Protein AF-A0A7V6IT46-F1 (afdb_monomer_lite)

Foldseek 3Di:
DDPPPPPPDDLVNVLVLCVVQDDFQDWWWKWAPDPDGPPIFIWTWHDGDDFWTWIWGDPDPVDIDIDIGGSVCCVVVSMDTPSCPVVVVVVVVDD

Structure (mmCIF, N/CA/C/O backbone):
data_AF-A0A7V6IT46-F1
#
_entry.id   AF-A0A7V6IT46-F1
#
loop_
_atom_site.group_PDB
_atom_site.id
_atom_site.type_symbol
_atom_site.label_atom_id
_atom_site.label_alt_id
_atom_site.label_comp_id
_atom_site.label_asym_id
_atom_site.label_entity_id
_atom_site.label_seq_id
_atom_site.pdbx_PDB_ins_code
_atom_site.Cartn_x
_atom_site.Cartn_y
_atom_site.Cartn_z
_atom_site.occupancy
_atom_site.B_iso_or_equiv
_atom_site.auth_seq_id
_atom_site.auth_comp_id
_atom_site.auth_asym_id
_atom_site.auth_atom_id
_atom_site.pdbx_PDB_model_num
ATOM 1 N N . MET A 1 1 ? 12.104 18.276 25.159 1.00 41.47 1 MET A N 1
ATOM 2 C CA . MET A 1 1 ? 11.232 18.054 23.985 1.00 41.47 1 MET A CA 1
ATOM 3 C C . MET A 1 1 ? 10.473 16.760 24.223 1.00 41.47 1 MET A C 1
ATOM 5 O O . MET A 1 1 ? 11.105 15.716 24.293 1.00 41.47 1 MET A O 1
ATOM 9 N N . LYS A 1 2 ? 9.166 16.830 24.503 1.00 38.59 2 LYS A N 1
ATOM 10 C CA . LYS A 1 2 ? 8.353 15.631 24.751 1.00 38.59 2 LYS A CA 1
ATOM 11 C C . LYS A 1 2 ? 8.088 14.958 23.405 1.00 38.59 2 LYS A C 1
ATOM 13 O O . LYS A 1 2 ? 7.582 15.616 22.502 1.00 38.59 2 LYS A O 1
ATOM 18 N N . GLN A 1 3 ? 8.461 13.686 23.271 1.00 45.47 3 GLN A N 1
ATOM 19 C CA . GLN A 1 3 ? 7.945 12.837 22.201 1.00 45.47 3 GLN A CA 1
ATOM 20 C C . GLN A 1 3 ? 6.423 12.825 22.338 1.00 45.47 3 GLN A C 1
ATOM 22 O O . GLN A 1 3 ? 5.895 12.310 23.322 1.00 45.47 3 GLN A O 1
ATOM 27 N N . VAL A 1 4 ? 5.728 13.447 21.390 1.00 42.44 4 VAL A N 1
ATOM 28 C CA . VAL A 1 4 ? 4.292 13.249 21.221 1.00 42.44 4 VAL A CA 1
ATOM 29 C C . VAL A 1 4 ? 4.169 11.926 20.478 1.00 42.44 4 VAL A C 1
ATOM 31 O O . VAL A 1 4 ? 4.254 11.874 19.255 1.00 42.44 4 VAL A O 1
ATOM 34 N N . SER A 1 5 ? 4.100 10.824 21.219 1.00 48.66 5 SER A N 1
ATOM 35 C CA . SER A 1 5 ? 3.635 9.560 20.664 1.00 48.66 5 SER A CA 1
ATOM 36 C C . SER A 1 5 ? 2.155 9.742 20.319 1.00 48.66 5 SER A C 1
ATOM 38 O O . SER A 1 5 ? 1.304 9.652 21.198 1.00 48.66 5 SER A O 1
ATOM 40 N N . ASN A 1 6 ? 1.856 10.079 19.059 1.00 48.78 6 ASN A N 1
ATOM 41 C CA . ASN A 1 6 ? 0.485 10.221 18.558 1.00 48.78 6 ASN A CA 1
ATOM 42 C C . ASN A 1 6 ? -0.250 8.869 18.694 1.00 48.78 6 ASN A C 1
ATOM 44 O O . ASN A 1 6 ? 0.120 7.923 17.997 1.00 48.78 6 ASN A O 1
ATOM 48 N N . PRO A 1 7 ? -1.279 8.730 19.556 1.00 50.84 7 PRO A N 1
ATOM 49 C CA . PRO A 1 7 ? -1.881 7.426 19.854 1.00 50.84 7 PRO A CA 1
ATOM 50 C C . PRO A 1 7 ? -2.922 6.921 18.836 1.00 50.84 7 PRO A C 1
ATOM 52 O O . PRO A 1 7 ? -3.548 5.900 19.097 1.00 50.84 7 PRO A O 1
ATOM 55 N N . MET A 1 8 ? -3.181 7.612 17.717 1.00 51.59 8 MET A N 1
ATOM 56 C CA . MET A 1 8 ? -4.435 7.413 16.958 1.00 51.59 8 MET A CA 1
ATOM 57 C C . MET A 1 8 ? -4.333 6.707 15.599 1.00 51.59 8 MET A C 1
ATOM 59 O O . MET A 1 8 ? -5.363 6.458 14.974 1.00 51.59 8 MET A O 1
ATOM 63 N N . MET A 1 9 ? -3.146 6.307 15.143 1.00 62.03 9 MET A N 1
ATOM 64 C CA . MET A 1 9 ? -2.997 5.607 13.861 1.00 62.03 9 MET A CA 1
ATOM 65 C C . MET A 1 9 ? -2.507 4.179 14.093 1.00 62.03 9 MET A C 1
ATOM 67 O O . MET A 1 9 ? -1.332 3.902 13.939 1.00 62.03 9 MET A O 1
ATOM 71 N N . THR A 1 10 ? -3.376 3.252 14.497 1.00 79.00 10 THR A N 1
ATOM 72 C CA . THR A 1 10 ? -2.969 1.839 14.608 1.00 79.00 10 THR A CA 1
ATOM 73 C C . THR A 1 10 ? -2.896 1.182 13.219 1.00 79.00 10 THR A C 1
ATOM 75 O O . THR A 1 10 ? -3.552 1.653 12.279 1.00 79.00 10 THR A O 1
ATOM 78 N N . PRO A 1 11 ? -2.149 0.074 13.041 1.00 81.44 11 PRO A N 1
ATOM 79 C CA . PRO A 1 11 ? -2.163 -0.695 11.792 1.00 81.44 11 PRO A CA 1
ATOM 80 C C . PRO A 1 11 ? -3.577 -1.091 11.329 1.00 81.44 11 PRO A C 1
ATOM 82 O O . PRO A 1 11 ? -3.853 -1.143 10.129 1.00 81.44 11 PRO A O 1
ATOM 85 N N . GLU A 1 12 ? -4.501 -1.316 12.265 1.00 83.81 12 GLU A N 1
ATOM 86 C CA . GLU A 1 12 ? -5.911 -1.604 11.987 1.00 83.81 12 GLU A CA 1
ATOM 87 C C . GLU A 1 12 ? -6.613 -0.411 11.336 1.00 83.81 12 GLU A C 1
ATOM 89 O O . GLU A 1 12 ? -7.355 -0.592 10.369 1.00 83.81 12 GLU A O 1
ATOM 94 N N . LYS A 1 13 ? -6.342 0.817 11.795 1.00 84.25 13 LYS A N 1
ATOM 95 C CA . LYS A 1 13 ? -6.925 2.015 11.184 1.00 84.25 13 LYS A CA 1
ATOM 96 C C . LYS A 1 13 ? -6.411 2.232 9.765 1.00 84.25 13 LYS A C 1
ATOM 98 O O . LYS A 1 13 ? -7.191 2.539 8.865 1.00 84.25 13 LYS A O 1
ATOM 103 N N . ILE A 1 14 ? -5.121 1.991 9.538 1.00 86.44 14 ILE A N 1
ATOM 104 C CA . ILE A 1 14 ? -4.511 2.039 8.199 1.00 86.44 14 ILE A CA 1
ATOM 105 C C . ILE A 1 14 ? -5.197 1.037 7.267 1.00 86.44 14 ILE A C 1
ATOM 107 O O . ILE A 1 14 ? -5.558 1.372 6.137 1.00 86.44 14 ILE A O 1
ATOM 111 N N . LYS A 1 15 ? -5.441 -0.184 7.755 1.00 89.62 15 LYS A N 1
ATOM 112 C CA . LYS A 1 15 ? -6.183 -1.214 7.023 1.00 89.62 15 LYS A CA 1
ATOM 113 C C . LYS A 1 15 ? -7.595 -0.754 6.655 1.00 89.62 15 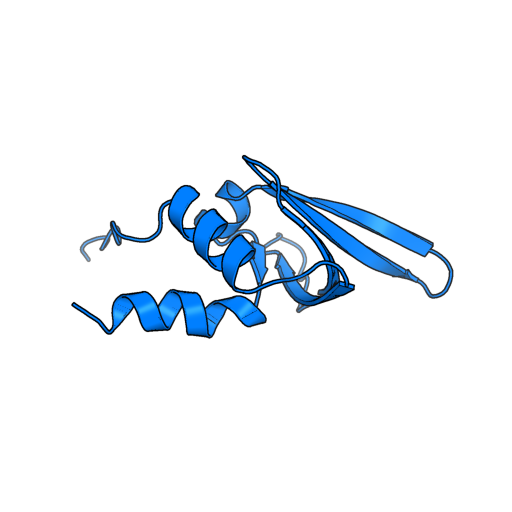LYS A C 1
ATOM 115 O O . LYS A 1 15 ? -8.000 -0.946 5.508 1.00 89.62 15 LYS A O 1
ATOM 120 N N . GLU A 1 16 ? -8.346 -0.167 7.586 1.00 89.19 16 GLU A N 1
ATOM 121 C CA . GLU A 1 16 ? -9.695 0.358 7.318 1.00 89.19 16 GLU A CA 1
ATOM 122 C C . GLU A 1 16 ? -9.688 1.459 6.254 1.00 89.19 16 GLU A C 1
ATOM 124 O O . GLU A 1 16 ? -10.489 1.425 5.313 1.00 89.19 16 GLU A O 1
ATOM 129 N N . VAL A 1 17 ? -8.761 2.413 6.364 1.00 89.75 17 VAL A N 1
ATOM 130 C CA . VAL A 1 17 ? -8.624 3.514 5.403 1.00 89.75 17 VAL A CA 1
ATOM 131 C C . VAL A 1 17 ? -8.290 2.973 4.018 1.00 89.75 17 VAL A C 1
ATOM 133 O O . VAL A 1 17 ? -8.940 3.350 3.048 1.00 89.75 17 VAL A O 1
ATOM 136 N N . ILE A 1 18 ? -7.355 2.026 3.911 1.00 91.94 18 ILE A N 1
ATOM 137 C CA . ILE A 1 18 ? -7.007 1.387 2.635 1.00 91.94 18 ILE A CA 1
ATOM 138 C C . ILE A 1 18 ? -8.215 0.682 2.024 1.00 91.94 18 ILE A C 1
ATOM 140 O O . ILE A 1 18 ? -8.525 0.909 0.858 1.00 91.94 18 ILE A O 1
ATOM 144 N N . LYS A 1 19 ? -8.915 -0.151 2.803 1.00 90.69 19 LYS A N 1
ATOM 145 C CA . LYS A 1 19 ? -10.062 -0.926 2.305 1.00 90.69 19 LYS A CA 1
ATOM 146 C C . LYS A 1 19 ? -11.234 -0.050 1.867 1.00 90.69 19 LYS A C 1
ATOM 148 O O . LYS A 1 19 ? -11.966 -0.437 0.963 1.00 90.69 19 LYS A O 1
ATOM 153 N N . SER A 1 20 ? -11.425 1.100 2.509 1.00 90.88 20 SER A N 1
ATOM 154 C CA . SER A 1 20 ? -12.478 2.056 2.146 1.00 90.88 20 SER A CA 1
ATOM 155 C C . SER A 1 20 ? -12.075 2.992 1.004 1.00 90.88 20 SER A C 1
ATOM 157 O O . SER A 1 20 ? -12.946 3.516 0.314 1.00 90.88 20 SER A O 1
ATOM 159 N N . SER A 1 21 ? -10.772 3.202 0.791 1.00 91.12 21 SER A N 1
ATOM 160 C CA . SER A 1 21 ? -10.263 4.233 -0.120 1.00 91.12 21 SER A CA 1
ATOM 161 C C . SER A 1 21 ? -9.712 3.724 -1.437 1.00 91.12 21 SER A C 1
ATOM 163 O O . SER A 1 21 ? -9.702 4.508 -2.382 1.00 91.12 21 SER A O 1
ATOM 165 N N . LEU A 1 22 ? -9.232 2.481 -1.489 1.00 93.88 22 LEU A N 1
ATOM 166 C CA . LEU A 1 22 ? -8.559 1.916 -2.655 1.00 93.88 22 LEU A CA 1
ATOM 167 C C . LEU A 1 22 ? -9.302 0.688 -3.176 1.00 93.88 22 LEU A C 1
ATOM 169 O O . LEU A 1 22 ? -9.781 -0.157 -2.415 1.00 93.88 22 LEU A O 1
ATOM 173 N N . LYS A 1 23 ? -9.346 0.568 -4.498 1.00 95.25 23 LYS A N 1
ATOM 174 C CA . LYS A 1 23 ? -9.892 -0.564 -5.243 1.00 95.25 23 LYS A CA 1
ATOM 175 C C . LYS A 1 23 ? -8.813 -1.177 -6.122 1.00 95.25 23 LYS A C 1
ATOM 177 O O . LYS A 1 23 ? -7.881 -0.511 -6.567 1.00 95.25 23 LYS A O 1
ATOM 182 N N . ALA A 1 24 ? -8.933 -2.479 -6.368 1.00 95.06 24 ALA A N 1
ATOM 183 C CA . ALA A 1 24 ? -8.013 -3.194 -7.244 1.00 95.06 24 ALA A CA 1
ATOM 184 C C . ALA A 1 24 ? -7.943 -2.516 -8.625 1.00 95.06 24 ALA A C 1
ATOM 186 O O . ALA A 1 24 ? -8.972 -2.308 -9.265 1.00 95.06 24 ALA A O 1
ATOM 187 N N . GLY A 1 25 ? -6.731 -2.194 -9.077 1.00 94.62 25 GLY A N 1
ATOM 188 C CA . GLY A 1 25 ? -6.477 -1.453 -10.314 1.00 94.62 25 GLY A CA 1
ATOM 189 C C . GLY A 1 25 ? -6.161 0.031 -10.114 1.00 94.62 25 GLY A C 1
ATOM 190 O O . GLY A 1 25 ? -5.658 0.652 -11.053 1.00 94.62 25 GLY A O 1
ATOM 191 N N . ASP A 1 26 ? -6.381 0.581 -8.917 1.00 95.25 26 ASP A N 1
ATOM 192 C CA . ASP A 1 26 ? -6.057 1.976 -8.620 1.00 95.25 26 ASP A CA 1
ATOM 193 C C . ASP A 1 26 ? -4.556 2.235 -8.761 1.00 95.25 26 ASP A C 1
ATOM 195 O O . ASP A 1 26 ? -3.711 1.441 -8.332 1.00 95.25 26 ASP A O 1
ATOM 199 N N . ARG A 1 27 ? -4.227 3.375 -9.371 1.00 94.12 27 ARG A N 1
ATOM 200 C CA . ARG A 1 27 ? -2.856 3.880 -9.456 1.00 94.12 27 ARG A CA 1
ATOM 201 C C . ARG A 1 27 ? -2.536 4.615 -8.167 1.00 94.12 27 ARG A C 1
ATOM 203 O O . ARG A 1 27 ? -3.273 5.521 -7.792 1.00 94.12 27 ARG A O 1
ATOM 210 N N . ILE A 1 28 ? -1.442 4.225 -7.530 1.00 93.62 28 ILE A N 1
ATOM 211 C CA . ILE A 1 28 ? -0.957 4.827 -6.294 1.00 93.62 28 ILE A CA 1
ATOM 212 C C . ILE A 1 28 ? 0.520 5.189 -6.411 1.00 93.62 28 ILE A C 1
ATOM 214 O O . ILE A 1 28 ? 1.265 4.611 -7.207 1.00 93.62 28 ILE A O 1
ATOM 218 N N . HIS A 1 29 ? 0.946 6.120 -5.577 1.00 91.81 29 HIS A N 1
ATOM 219 C CA . HIS A 1 29 ? 2.306 6.612 -5.482 1.00 91.81 29 HIS A CA 1
ATOM 220 C C . HIS A 1 29 ? 2.893 6.185 -4.144 1.00 91.81 29 HIS A C 1
ATOM 222 O O . HIS A 1 29 ? 2.362 6.532 -3.085 1.00 91.81 29 HIS A O 1
ATOM 228 N N . ILE A 1 30 ? 3.989 5.421 -4.188 1.00 89.50 30 ILE A N 1
ATOM 229 C CA . ILE A 1 30 ? 4.656 4.922 -2.984 1.00 89.50 30 ILE A CA 1
ATOM 230 C C . ILE A 1 30 ? 6.044 5.535 -2.821 1.00 89.50 30 ILE A C 1
ATOM 232 O O . ILE A 1 30 ? 6.854 5.564 -3.747 1.00 89.50 30 ILE A O 1
ATOM 236 N N . THR A 1 31 ? 6.370 5.958 -1.607 1.00 88.62 31 THR A N 1
ATOM 237 C CA . THR A 1 31 ? 7.729 6.356 -1.228 1.00 88.62 31 THR A CA 1
ATOM 238 C C . THR A 1 31 ? 8.231 5.412 -0.154 1.00 88.62 31 THR A C 1
ATOM 240 O O . THR A 1 31 ? 7.578 5.257 0.872 1.00 88.62 31 THR A O 1
ATOM 243 N N . LYS A 1 32 ? 9.404 4.805 -0.369 1.00 85.50 32 LYS A N 1
ATOM 244 C CA . LYS A 1 32 ? 10.079 3.980 0.638 1.00 85.50 32 LYS A CA 1
ATOM 245 C C . LYS A 1 32 ? 11.265 4.747 1.217 1.00 85.50 32 LYS A C 1
ATOM 247 O O . LYS A 1 32 ? 12.191 5.104 0.485 1.00 85.50 32 LYS A O 1
ATOM 252 N N . LYS A 1 33 ? 11.265 4.967 2.532 1.00 75.88 33 LYS A N 1
ATOM 253 C CA . LYS A 1 33 ? 12.387 5.526 3.297 1.00 75.88 33 LYS A CA 1
ATOM 254 C C . LYS A 1 33 ? 13.486 4.472 3.436 1.00 75.88 33 LYS A C 1
ATOM 256 O O . LYS A 1 33 ? 13.675 3.876 4.487 1.00 75.88 33 LYS A O 1
ATOM 261 N N . SER A 1 34 ? 14.210 4.212 2.353 1.00 67.81 34 SER A N 1
ATOM 262 C CA . SER A 1 34 ? 15.424 3.393 2.386 1.00 67.81 34 SER A CA 1
ATOM 263 C C . SER A 1 34 ? 16.670 4.286 2.411 1.00 67.81 34 SER A C 1
ATOM 265 O O . SER A 1 34 ? 16.612 5.460 2.048 1.00 67.81 34 SER A O 1
ATOM 267 N N . ARG A 1 35 ? 17.830 3.726 2.787 1.00 58.38 35 ARG A N 1
ATOM 268 C CA . ARG A 1 35 ? 19.133 4.421 2.698 1.00 58.38 35 ARG A CA 1
ATOM 269 C C . ARG A 1 35 ? 19.482 4.874 1.270 1.00 58.38 35 ARG A C 1
ATOM 271 O O . ARG A 1 35 ? 20.341 5.731 1.102 1.00 58.38 35 ARG A O 1
ATOM 278 N N . LYS A 1 36 ? 18.836 4.295 0.250 1.00 54.62 36 LYS A N 1
ATOM 279 C CA . LYS A 1 36 ? 18.856 4.766 -1.139 1.00 54.62 36 LYS A CA 1
ATOM 280 C C . LYS A 1 36 ? 17.535 5.487 -1.454 1.00 54.62 36 LYS A C 1
ATOM 282 O O . LYS A 1 36 ? 16.477 4.974 -1.080 1.00 54.62 36 LYS A O 1
ATOM 287 N N . PRO A 1 37 ? 17.562 6.638 -2.141 1.00 52.03 37 PRO A N 1
ATOM 288 C CA . PRO A 1 37 ? 16.356 7.418 -2.390 1.00 52.03 37 PRO A CA 1
ATOM 289 C C . PRO A 1 37 ? 15.420 6.668 -3.349 1.00 52.03 37 PRO A C 1
ATOM 291 O O . PRO A 1 37 ? 15.753 6.478 -4.515 1.00 52.03 37 PRO A O 1
ATOM 294 N N . ILE A 1 38 ? 14.243 6.252 -2.873 1.00 56.88 38 ILE A N 1
ATOM 295 C CA . ILE A 1 38 ? 13.122 5.877 -3.748 1.00 56.88 38 ILE A CA 1
ATOM 296 C C . ILE A 1 38 ? 12.141 7.045 -3.719 1.00 56.88 38 ILE A C 1
ATOM 298 O O . ILE A 1 38 ? 11.286 7.156 -2.842 1.00 56.88 38 ILE A O 1
ATOM 302 N N . ASN A 1 39 ? 12.323 7.947 -4.678 1.00 60.47 39 ASN A N 1
ATOM 303 C CA . ASN A 1 39 ? 11.756 9.295 -4.698 1.00 60.47 39 ASN A CA 1
ATOM 304 C C . ASN A 1 39 ? 10.329 9.380 -5.262 1.00 60.47 39 ASN A C 1
ATOM 306 O O . ASN A 1 39 ? 10.001 10.380 -5.884 1.00 60.47 39 ASN A O 1
ATOM 310 N N . ASN A 1 40 ? 9.482 8.383 -4.969 1.00 72.75 40 ASN A N 1
ATOM 311 C CA . ASN A 1 40 ? 8.118 8.179 -5.490 1.00 72.75 40 ASN A CA 1
ATOM 312 C C . ASN A 1 40 ? 8.071 7.195 -6.675 1.00 72.75 40 ASN A C 1
ATOM 314 O O . ASN A 1 40 ? 8.488 7.502 -7.790 1.00 72.75 40 ASN A O 1
ATOM 318 N N . CYS A 1 41 ? 7.586 5.983 -6.410 1.00 85.00 41 CYS A N 1
ATOM 319 C CA . CYS A 1 41 ? 7.423 4.913 -7.383 1.00 85.00 41 CYS A CA 1
ATOM 320 C C . CYS A 1 41 ? 5.928 4.745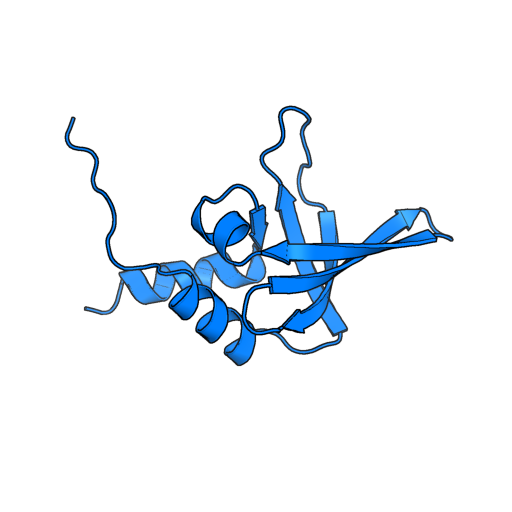 -7.704 1.00 85.00 41 CYS A C 1
ATOM 322 O O . CYS A 1 41 ? 5.133 4.542 -6.782 1.00 85.00 41 CYS A O 1
ATOM 324 N N . PRO A 1 42 ? 5.521 4.811 -8.984 1.00 90.44 42 PRO A N 1
ATOM 325 C CA . PRO A 1 42 ? 4.154 4.500 -9.364 1.00 90.44 42 PRO A CA 1
ATOM 326 C C . PRO A 1 42 ? 3.898 2.998 -9.202 1.00 90.44 42 PRO A C 1
ATOM 328 O O . PRO A 1 42 ? 4.660 2.158 -9.689 1.00 90.44 42 PRO A O 1
ATOM 331 N N . ALA A 1 43 ? 2.790 2.662 -8.555 1.00 92.88 43 ALA A N 1
ATOM 332 C CA . ALA A 1 43 ? 2.346 1.296 -8.339 1.00 92.88 43 ALA A CA 1
ATOM 333 C C . ALA A 1 43 ? 0.850 1.148 -8.642 1.00 92.88 43 ALA A C 1
ATOM 335 O O . ALA A 1 43 ? 0.092 2.116 -8.669 1.00 92.88 43 ALA A O 1
ATOM 336 N N . ILE A 1 44 ? 0.419 -0.087 -8.875 1.00 95.06 44 ILE A N 1
ATOM 337 C CA . ILE A 1 44 ? -0.989 -0.456 -8.999 1.00 95.06 44 ILE A CA 1
ATOM 338 C C . ILE A 1 44 ? -1.392 -1.218 -7.747 1.00 95.06 44 ILE A C 1
ATOM 340 O O . ILE A 1 44 ? -0.810 -2.262 -7.452 1.00 95.06 44 ILE A O 1
ATOM 344 N N . PHE A 1 45 ? -2.405 -0.738 -7.034 1.00 96.50 45 PHE A N 1
ATOM 345 C CA . PHE A 1 45 ? -2.988 -1.480 -5.925 1.00 96.50 45 PHE A CA 1
ATOM 346 C C . PHE A 1 45 ? -3.710 -2.723 -6.454 1.00 96.50 45 PHE A C 1
ATOM 348 O O . PHE A 1 45 ? -4.545 -2.637 -7.356 1.00 96.50 45 PHE A O 1
ATOM 355 N N . LYS A 1 46 ? -3.393 -3.898 -5.907 1.00 96.81 46 LYS A N 1
ATOM 356 C CA . LYS A 1 46 ? -4.013 -5.164 -6.324 1.00 96.81 46 LYS A CA 1
ATOM 357 C C . LYS A 1 46 ? -5.042 -5.647 -5.320 1.00 96.81 46 LYS A C 1
ATOM 359 O O . LYS A 1 46 ? -6.156 -5.981 -5.706 1.00 96.81 46 LYS A O 1
ATOM 364 N N . SER A 1 47 ? -4.678 -5.698 -4.044 1.00 96.31 47 SER A N 1
ATOM 365 C CA . SER A 1 47 ? -5.544 -6.265 -3.007 1.00 96.31 47 SER A CA 1
ATOM 366 C C . SER A 1 47 ? -5.047 -5.931 -1.604 1.00 96.31 47 SER A C 1
ATOM 368 O O . SER A 1 47 ? -3.844 -5.786 -1.389 1.00 96.31 47 SER A O 1
ATOM 370 N N . ALA A 1 48 ? -5.966 -5.905 -0.639 1.00 95.25 48 ALA A N 1
ATOM 371 C CA . ALA A 1 48 ? -5.672 -5.765 0.785 1.00 95.25 48 ALA A CA 1
ATOM 372 C C . ALA A 1 48 ? -6.041 -7.042 1.553 1.00 95.25 48 ALA A C 1
ATOM 374 O O . ALA A 1 48 ? -7.166 -7.532 1.451 1.00 95.25 48 ALA A O 1
ATOM 375 N N . TYR A 1 49 ? -5.110 -7.532 2.367 1.00 93.88 49 TYR A N 1
ATOM 376 C CA . TYR A 1 49 ? -5.277 -8.693 3.237 1.00 93.88 49 TYR A CA 1
ATOM 377 C C . TYR A 1 49 ? -5.352 -8.265 4.705 1.00 93.88 49 TYR A C 1
ATOM 379 O O . TYR A 1 49 ? -5.580 -7.101 5.031 1.00 93.88 49 TYR A O 1
ATOM 387 N N . ASN A 1 50 ? -5.238 -9.217 5.632 1.00 90.31 50 ASN A N 1
ATOM 388 C CA . ASN A 1 50 ? -5.351 -8.903 7.052 1.00 90.31 50 ASN A CA 1
ATOM 389 C C . ASN A 1 50 ? -4.157 -8.133 7.616 1.00 90.31 50 ASN A C 1
ATOM 391 O O . ASN A 1 50 ? -4.383 -7.312 8.500 1.00 90.31 50 ASN A O 1
ATOM 395 N N . HIS A 1 51 ? -2.950 -8.358 7.089 1.00 90.62 51 HIS A N 1
ATOM 396 C CA . HIS A 1 51 ? -1.703 -7.802 7.634 1.00 90.62 51 HIS A CA 1
ATOM 397 C C . HIS A 1 51 ? -0.873 -7.006 6.618 1.00 90.62 51 HIS A C 1
ATOM 399 O O . HIS A 1 51 ? 0.110 -6.365 6.989 1.00 90.62 51 HIS A O 1
ATOM 405 N N . PHE A 1 52 ? -1.247 -7.051 5.341 1.00 94.62 52 PHE A N 1
ATOM 406 C CA . PHE A 1 52 ? -0.483 -6.452 4.257 1.00 94.62 52 PHE A CA 1
ATOM 407 C C . PHE A 1 52 ? -1.373 -6.116 3.063 1.00 94.62 52 PHE A C 1
ATOM 409 O O . PHE A 1 52 ? -2.503 -6.598 2.943 1.00 94.62 52 PHE A O 1
ATOM 416 N N . ILE A 1 53 ? -0.827 -5.324 2.151 1.00 96.00 53 ILE A N 1
ATOM 417 C CA . ILE A 1 53 ? -1.364 -5.087 0.816 1.00 96.00 53 ILE A CA 1
ATOM 418 C C . ILE A 1 53 ? -0.428 -5.663 -0.237 1.00 96.00 53 ILE A C 1
ATOM 420 O O . ILE A 1 53 ? 0.774 -5.806 -0.011 1.00 96.00 53 ILE A O 1
ATOM 424 N N . ILE A 1 54 ? -0.997 -5.955 -1.399 1.00 96.44 54 ILE A N 1
ATOM 425 C CA . ILE A 1 54 ? -0.254 -6.309 -2.600 1.00 96.44 54 ILE A CA 1
ATOM 426 C C . ILE A 1 54 ? -0.353 -5.159 -3.588 1.00 96.44 54 ILE A C 1
ATOM 428 O O . ILE A 1 54 ? -1.442 -4.638 -3.858 1.00 96.44 54 ILE A O 1
ATOM 432 N N . ILE A 1 55 ? 0.794 -4.808 -4.148 1.00 94.94 55 ILE A N 1
ATOM 433 C CA . ILE A 1 55 ? 0.935 -3.793 -5.180 1.00 94.94 55 ILE A CA 1
ATOM 434 C C . ILE A 1 55 ? 1.761 -4.346 -6.343 1.00 94.94 55 ILE A C 1
ATOM 436 O O . ILE A 1 55 ? 2.534 -5.287 -6.184 1.00 94.94 55 ILE A O 1
ATOM 440 N N . GLU A 1 56 ? 1.612 -3.753 -7.518 1.00 94.44 56 GLU A N 1
ATOM 441 C CA . GLU A 1 56 ? 2.423 -4.054 -8.699 1.00 94.44 56 GLU A CA 1
ATOM 442 C C . GLU A 1 56 ? 3.190 -2.802 -9.114 1.00 94.44 56 GLU A C 1
ATOM 444 O O . GLU A 1 56 ? 2.580 -1.775 -9.408 1.00 94.44 56 GLU A O 1
ATOM 449 N N . THR A 1 57 ? 4.514 -2.883 -9.153 1.00 90.56 57 THR A N 1
ATOM 450 C CA . THR A 1 57 ? 5.404 -1.821 -9.638 1.00 90.56 57 THR A CA 1
ATOM 451 C C . THR A 1 57 ? 5.979 -2.212 -10.996 1.00 90.56 57 THR A C 1
ATOM 453 O O . THR A 1 57 ? 6.095 -3.392 -11.333 1.00 90.56 57 THR A O 1
ATOM 456 N N . ARG A 1 58 ? 6.339 -1.221 -11.816 1.00 84.88 58 ARG A N 1
ATOM 457 C CA . ARG A 1 58 ? 7.101 -1.463 -13.050 1.00 84.88 58 ARG A CA 1
ATOM 458 C C . ARG A 1 58 ? 8.585 -1.316 -12.757 1.00 84.88 58 ARG A C 1
ATOM 460 O O . ARG A 1 58 ? 8.999 -0.279 -12.248 1.00 84.88 58 ARG A O 1
ATOM 467 N N . VAL A 1 59 ? 9.370 -2.328 -13.110 1.00 78.75 59 VAL A N 1
ATOM 468 C CA . VAL A 1 59 ? 10.840 -2.264 -13.026 1.00 78.75 59 VAL A CA 1
ATOM 469 C C . VAL A 1 59 ? 11.413 -1.747 -14.346 1.00 78.75 59 VAL A C 1
ATOM 471 O O . VAL A 1 59 ? 12.368 -0.979 -14.351 1.00 78.75 59 VAL A O 1
ATOM 474 N N . ASN A 1 60 ? 10.804 -2.140 -15.468 1.00 80.44 60 ASN A N 1
ATOM 475 C CA . ASN A 1 60 ? 11.062 -1.624 -16.813 1.00 80.44 60 ASN A CA 1
ATOM 476 C C . ASN A 1 60 ? 9.813 -1.843 -17.696 1.00 80.44 60 ASN A C 1
ATOM 478 O O . ASN A 1 60 ? 8.788 -2.323 -17.206 1.00 80.44 60 ASN A O 1
ATOM 482 N N . ASP A 1 61 ? 9.882 -1.503 -18.986 1.00 78.44 61 ASP A N 1
ATOM 483 C CA . ASP A 1 61 ? 8.732 -1.582 -19.904 1.00 78.44 61 ASP A CA 1
ATOM 484 C C . ASP A 1 61 ? 8.145 -2.995 -20.058 1.00 78.44 61 ASP A C 1
ATOM 486 O O . ASP A 1 61 ? 6.955 -3.141 -20.340 1.00 78.44 61 ASP A O 1
ATOM 490 N N . ASN A 1 62 ? 8.947 -4.033 -19.806 1.00 79.44 62 ASN A N 1
ATOM 491 C CA . ASN A 1 62 ? 8.574 -5.431 -20.025 1.00 79.44 62 ASN A CA 1
ATOM 492 C C . ASN A 1 62 ? 8.374 -6.222 -18.728 1.00 79.44 62 ASN A C 1
ATOM 494 O O . ASN A 1 62 ? 7.837 -7.328 -18.764 1.00 79.44 62 ASN A O 1
ATOM 498 N N . TYR A 1 63 ? 8.805 -5.683 -17.586 1.00 82.25 63 TYR A N 1
ATOM 499 C CA . TYR A 1 63 ? 8.815 -6.398 -16.319 1.00 82.25 63 TYR A CA 1
ATOM 500 C C . TYR A 1 63 ? 8.046 -5.652 -15.239 1.00 82.25 63 TYR A C 1
ATOM 502 O O . TYR A 1 63 ? 8.317 -4.491 -14.907 1.00 82.25 63 TYR A O 1
ATOM 510 N N . LYS A 1 64 ? 7.108 -6.384 -14.646 1.00 87.69 64 LYS A N 1
ATOM 511 C CA . LYS A 1 64 ? 6.339 -5.945 -13.495 1.00 87.69 64 LYS A CA 1
ATOM 512 C C . LYS A 1 64 ? 6.704 -6.792 -12.295 1.00 87.69 64 LYS A C 1
ATOM 514 O O . LYS A 1 64 ? 6.802 -8.011 -12.399 1.00 87.69 64 LYS A O 1
ATOM 519 N N . GLU A 1 65 ? 6.856 -6.139 -11.160 1.00 89.12 65 GLU A N 1
ATOM 520 C CA . GLU A 1 65 ? 7.158 -6.785 -9.897 1.00 89.12 65 GLU A CA 1
ATOM 521 C C . GLU A 1 65 ? 5.951 -6.670 -8.972 1.00 89.12 65 G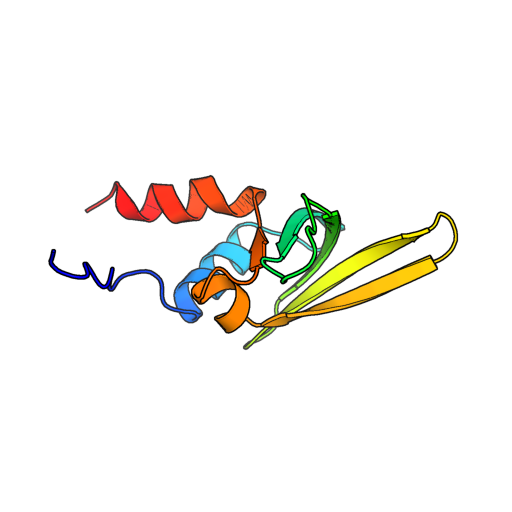LU A C 1
ATOM 523 O O . GLU A 1 65 ? 5.362 -5.599 -8.819 1.00 89.12 65 GLU A O 1
ATOM 528 N N . THR A 1 66 ? 5.567 -7.789 -8.362 1.00 92.94 66 THR A N 1
ATOM 529 C CA . THR A 1 66 ? 4.531 -7.799 -7.329 1.00 92.94 66 THR A CA 1
ATOM 530 C C . THR A 1 66 ? 5.199 -7.664 -5.974 1.00 92.94 66 THR A C 1
ATOM 532 O O . THR A 1 66 ? 5.995 -8.513 -5.584 1.00 92.94 66 THR A O 1
ATOM 535 N N . ASN A 1 67 ? 4.857 -6.601 -5.258 1.00 92.00 67 ASN A N 1
ATOM 536 C CA . ASN A 1 67 ? 5.436 -6.258 -3.971 1.00 92.00 67 ASN A CA 1
ATOM 537 C C . ASN A 1 67 ? 4.385 -6.385 -2.862 1.00 92.00 67 ASN A C 1
ATOM 539 O O . ASN A 1 67 ? 3.206 -6.075 -3.053 1.00 92.00 67 ASN A O 1
ATOM 543 N N . THR A 1 68 ? 4.834 -6.839 -1.693 1.00 94.88 68 THR A N 1
ATOM 544 C CA . THR A 1 68 ? 4.018 -6.921 -0.477 1.00 94.88 68 THR A CA 1
ATOM 545 C C . THR A 1 68 ? 4.429 -5.800 0.462 1.00 94.88 68 THR A C 1
ATOM 547 O O . THR A 1 68 ? 5.618 -5.630 0.713 1.00 94.88 68 THR A O 1
ATOM 550 N N . ILE A 1 69 ? 3.457 -5.049 0.980 1.00 92.69 69 ILE A N 1
ATOM 551 C CA . ILE A 1 69 ? 3.689 -3.985 1.963 1.00 92.69 69 ILE A CA 1
ATOM 552 C C . ILE A 1 69 ? 2.871 -4.297 3.206 1.00 92.69 69 ILE A C 1
ATOM 554 O O . ILE A 1 69 ? 1.642 -4.381 3.140 1.00 92.69 69 ILE A O 1
ATOM 558 N N . SER A 1 70 ? 3.536 -4.463 4.343 1.00 93.75 70 SER A N 1
ATOM 559 C CA . SER A 1 70 ? 2.857 -4.668 5.621 1.00 93.75 70 SER A CA 1
ATOM 560 C C . SER A 1 70 ? 2.211 -3.375 6.126 1.00 93.75 70 SER A C 1
ATOM 562 O O . SER A 1 70 ? 2.710 -2.272 5.898 1.00 93.75 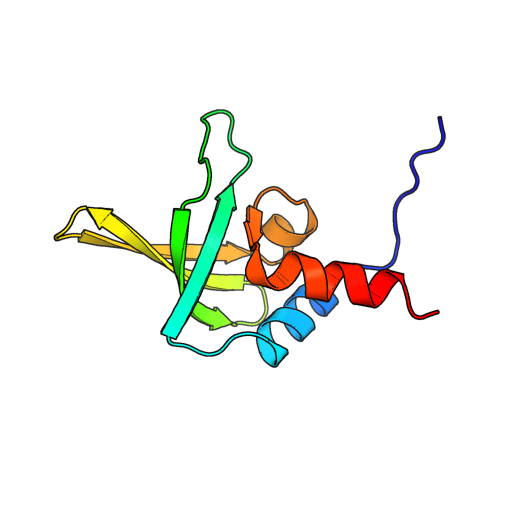70 SER A O 1
ATOM 564 N N . TYR A 1 71 ? 1.108 -3.489 6.872 1.00 90.81 71 TYR A N 1
ATOM 565 C CA . TYR A 1 71 ? 0.523 -2.315 7.536 1.00 90.81 71 TYR A CA 1
ATOM 566 C C . TYR A 1 71 ? 1.473 -1.697 8.568 1.00 90.81 71 TYR A C 1
ATOM 568 O O . TYR A 1 71 ? 1.410 -0.495 8.810 1.00 90.81 71 TYR A O 1
ATOM 576 N N . SER A 1 72 ? 2.390 -2.491 9.124 1.00 89.25 72 SER A N 1
ATOM 577 C CA . SER A 1 72 ? 3.445 -2.014 10.016 1.00 89.25 72 SER A CA 1
ATOM 578 C C . SER A 1 72 ? 4.437 -1.087 9.308 1.0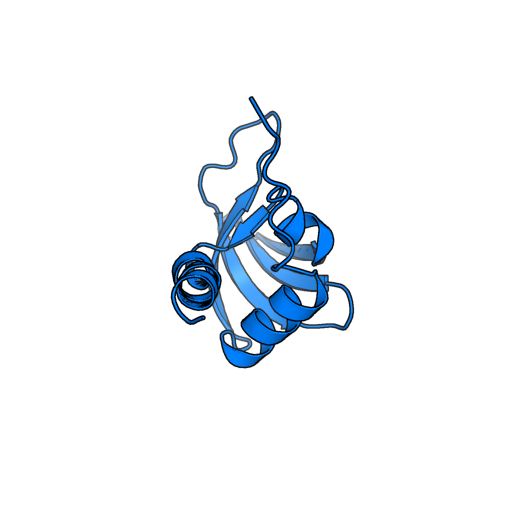0 89.25 72 SER A C 1
ATOM 580 O O . SER A 1 72 ? 4.779 -0.058 9.874 1.00 89.25 72 SER A O 1
ATOM 582 N N . GLU A 1 73 ? 4.858 -1.394 8.074 1.00 89.50 73 GLU A N 1
ATOM 583 C CA . GLU A 1 73 ? 5.736 -0.510 7.278 1.00 89.50 73 GLU A CA 1
ATOM 584 C C . GLU A 1 73 ? 5.068 0.831 6.948 1.00 89.50 73 GLU A C 1
ATOM 586 O O . GLU A 1 73 ? 5.732 1.867 6.889 1.00 89.50 73 GLU A O 1
ATOM 591 N N . LEU A 1 74 ? 3.747 0.818 6.748 1.00 88.94 74 LEU A N 1
ATOM 592 C CA . LEU A 1 74 ? 2.962 2.038 6.555 1.00 88.94 74 LEU A CA 1
ATOM 593 C C . LEU A 1 74 ? 2.833 2.830 7.860 1.00 88.94 74 LEU A C 1
ATOM 595 O O . LEU A 1 74 ? 2.967 4.050 7.860 1.00 88.94 74 LEU A O 1
ATOM 599 N N . TYR A 1 75 ? 2.617 2.135 8.977 1.00 86.44 75 TYR A N 1
ATOM 600 C CA . TYR A 1 75 ? 2.506 2.733 10.305 1.00 86.44 75 TYR A CA 1
ATOM 601 C C . TYR A 1 75 ? 3.805 3.401 10.767 1.00 86.44 75 TYR A C 1
ATOM 603 O O . TYR A 1 75 ? 3.787 4.539 11.229 1.00 86.44 75 TYR A O 1
ATOM 611 N N . THR A 1 76 ? 4.948 2.729 10.611 1.00 85.94 76 THR A N 1
ATOM 612 C CA . THR A 1 76 ? 6.262 3.296 10.959 1.00 85.94 76 THR A CA 1
ATOM 613 C C . THR A 1 76 ? 6.687 4.413 10.003 1.00 85.94 76 THR A C 1
ATOM 615 O O . THR A 1 76 ? 7.685 5.097 10.243 1.00 85.94 76 THR A O 1
ATOM 618 N N . GLY A 1 77 ? 5.947 4.602 8.905 1.00 83.38 77 GLY A N 1
ATOM 619 C CA . GLY A 1 77 ? 6.279 5.534 7.841 1.00 83.38 77 GLY A CA 1
ATOM 620 C C . GLY A 1 77 ? 7.551 5.142 7.093 1.00 83.38 77 GLY A C 1
ATOM 621 O O . GLY A 1 77 ? 8.187 6.023 6.507 1.00 83.38 77 GLY A O 1
ATOM 622 N N . GLU A 1 78 ? 7.946 3.862 7.139 1.00 86.50 78 GLU A N 1
ATOM 623 C CA . GLU A 1 78 ? 8.968 3.302 6.251 1.00 86.50 78 GLU A CA 1
ATOM 624 C C . GLU A 1 78 ? 8.477 3.359 4.805 1.00 86.50 78 GLU A C 1
ATOM 626 O O . GLU A 1 78 ? 9.249 3.675 3.900 1.00 86.50 78 GLU A O 1
ATOM 631 N N . ILE A 1 79 ? 7.182 3.116 4.597 1.00 88.50 79 ILE A N 1
ATOM 632 C CA . ILE A 1 79 ? 6.512 3.277 3.313 1.00 88.50 79 ILE A CA 1
ATOM 633 C C . ILE A 1 79 ? 5.370 4.281 3.468 1.00 88.50 79 ILE A C 1
ATOM 635 O O . ILE A 1 79 ? 4.608 4.237 4.427 1.00 88.50 79 ILE A O 1
ATOM 639 N N . VAL A 1 80 ? 5.245 5.193 2.510 1.00 88.06 80 VAL A N 1
ATOM 640 C CA . VAL A 1 80 ? 4.168 6.188 2.445 1.00 88.06 80 VAL A CA 1
ATOM 641 C C . VAL A 1 80 ? 3.401 5.988 1.147 1.00 88.06 80 VAL A C 1
ATOM 643 O O . VAL A 1 80 ? 4.025 5.876 0.094 1.00 88.06 80 VAL A O 1
ATOM 646 N N . ILE A 1 81 ? 2.069 5.955 1.227 1.00 90.75 81 ILE A N 1
ATOM 647 C CA . ILE A 1 81 ? 1.162 5.973 0.070 1.00 90.75 81 ILE A CA 1
ATOM 648 C C . ILE A 1 81 ? 0.530 7.363 0.012 1.00 90.75 81 ILE A C 1
ATOM 650 O O . ILE A 1 81 ? -0.233 7.729 0.908 1.00 90.75 81 ILE A O 1
ATOM 654 N N . HIS A 1 82 ? 0.860 8.145 -1.013 1.00 88.06 82 HIS A N 1
ATOM 655 C CA . HIS A 1 82 ? 0.515 9.573 -1.0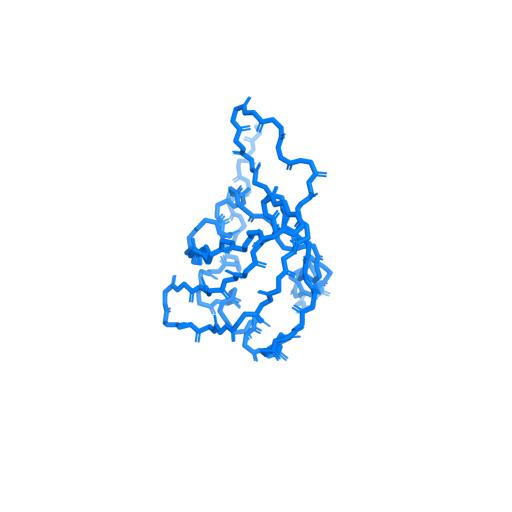58 1.00 88.06 82 HIS A CA 1
ATOM 656 C C . HIS A 1 82 ? -0.989 9.823 -1.195 1.00 88.06 82 HIS A C 1
ATOM 658 O O . HIS A 1 82 ? -1.517 10.725 -0.557 1.00 88.06 82 HIS A O 1
ATOM 664 N N . GLU A 1 83 ? -1.715 8.970 -1.919 1.00 88.50 83 GLU A N 1
ATOM 665 C CA . GLU A 1 83 ? -3.177 9.057 -2.092 1.00 88.50 83 GLU A CA 1
ATOM 666 C C . GLU A 1 83 ? -3.958 8.855 -0.787 1.00 88.50 83 GLU A C 1
ATOM 668 O O . GLU A 1 83 ? -5.159 9.124 -0.716 1.00 88.50 83 GLU A O 1
ATOM 673 N N . LEU A 1 84 ? -3.290 8.344 0.247 1.00 86.06 84 LEU A N 1
ATOM 674 C CA . LEU A 1 84 ? -3.874 8.147 1.566 1.00 86.06 84 LEU A CA 1
ATOM 675 C C . LEU A 1 84 ? -3.482 9.249 2.545 1.00 86.06 84 LEU A C 1
ATOM 677 O O . LEU A 1 84 ? -4.076 9.310 3.616 1.00 86.06 84 LEU A O 1
ATOM 681 N N . PHE A 1 85 ? -2.526 10.117 2.203 1.00 78.19 85 PHE A N 1
ATOM 682 C CA . PHE A 1 85 ? -1.965 11.094 3.134 1.00 78.19 85 PHE A CA 1
ATOM 683 C C . PHE A 1 85 ? -3.036 12.060 3.658 1.00 78.19 85 PHE A C 1
ATOM 685 O O . PHE A 1 85 ? -3.222 12.159 4.868 1.00 78.19 85 PHE A O 1
ATOM 692 N N . ASP A 1 86 ? -3.829 12.651 2.760 1.00 69.75 86 ASP A N 1
ATOM 693 C CA . ASP A 1 86 ? -4.922 13.566 3.124 1.00 69.75 86 ASP A CA 1
ATOM 694 C C . ASP A 1 86 ? -6.054 12.868 3.886 1.00 69.75 86 ASP A C 1
ATOM 696 O O . ASP A 1 86 ? -6.727 13.458 4.729 1.00 69.75 86 ASP A O 1
ATOM 700 N N . LYS A 1 87 ? -6.278 11.581 3.605 1.00 73.50 87 LYS A N 1
ATOM 701 C CA . LYS A 1 87 ? -7.321 10.789 4.271 1.00 73.50 87 LYS A CA 1
ATOM 702 C C . LYS A 1 87 ? -6.908 10.370 5.672 1.00 73.50 87 LYS A C 1
ATOM 704 O O . LYS A 1 87 ? -7.761 10.238 6.540 1.00 73.50 87 LYS A O 1
ATOM 709 N N . LEU A 1 88 ? -5.614 10.153 5.879 1.00 68.75 88 LEU A N 1
ATOM 710 C CA . LEU A 1 88 ? -5.040 9.847 7.180 1.00 68.75 88 LEU A CA 1
ATOM 711 C C . LEU A 1 88 ? -4.924 11.115 8.038 1.00 68.75 88 LEU A C 1
ATOM 713 O O . LEU A 1 88 ? -5.227 11.048 9.223 1.00 68.75 88 LEU A O 1
ATOM 717 N N . SER A 1 89 ? -4.602 12.271 7.447 1.00 63.91 89 SER A N 1
ATOM 718 C CA . SER A 1 89 ? -4.542 13.561 8.155 1.00 63.91 89 SER A CA 1
ATOM 719 C C . SER A 1 89 ? -5.924 14.162 8.452 1.00 63.91 89 SER A C 1
ATOM 721 O O . SER A 1 89 ? -6.116 14.786 9.493 1.00 63.91 89 SER A O 1
ATOM 723 N N . SER A 1 90 ? -6.933 13.926 7.603 1.00 54.06 90 SER A N 1
ATOM 724 C CA . SER A 1 90 ? -8.312 14.386 7.859 1.00 54.06 90 SER A CA 1
ATOM 725 C C . SER A 1 90 ? -8.955 13.713 9.077 1.00 54.06 90 SER A C 1
ATOM 727 O O . SER A 1 90 ? -9.857 14.284 9.684 1.00 54.06 90 SER A O 1
ATOM 729 N N . VAL A 1 91 ? -8.486 12.522 9.470 1.00 52.19 91 VAL A N 1
ATOM 730 C CA . VAL A 1 91 ? -8.921 11.857 10.712 1.00 52.19 91 VAL A CA 1
ATOM 731 C C . VAL A 1 91 ? -8.378 12.582 11.954 1.00 52.19 91 VAL A C 1
ATOM 733 O O . VAL A 1 91 ? -9.003 12.518 13.006 1.00 52.19 91 VAL A O 1
ATOM 736 N N . GLU A 1 92 ? -7.273 13.328 11.842 1.00 48.94 92 GLU A N 1
ATOM 737 C CA . GLU A 1 92 ? -6.673 14.077 12.958 1.00 48.94 92 GLU A CA 1
ATOM 738 C C . GLU A 1 92 ? -7.386 15.408 13.259 1.00 48.94 92 GLU A C 1
ATOM 740 O O . GLU A 1 92 ? -7.205 15.967 14.335 1.00 48.94 92 GLU A O 1
ATOM 745 N N . SER A 1 93 ? -8.209 15.920 12.335 1.00 46.16 93 SER A N 1
ATOM 746 C CA . SER A 1 93 ? -8.859 17.240 12.464 1.00 46.16 93 SER A CA 1
ATOM 747 C C . SER A 1 93 ? -10.328 17.179 12.906 1.00 46.16 93 SER A C 1
ATOM 749 O O . SER A 1 93 ? -11.008 18.203 12.935 1.00 46.16 93 SER A O 1
ATOM 751 N N . GLY A 1 94 ? -10.832 15.984 13.221 1.00 45.34 94 GLY A N 1
ATOM 752 C CA . GLY A 1 94 ? -12.220 15.742 13.610 1.00 45.34 94 GLY A CA 1
ATOM 753 C C . GLY A 1 94 ? -12.324 15.028 14.952 1.00 45.34 94 GLY A C 1
ATOM 754 O O . GLY A 1 94 ? -12.687 13.853 14.998 1.00 45.34 94 GLY A O 1
ATOM 755 N N . SER A 1 95 ? -11.985 15.717 16.041 1.00 39.09 95 SER A N 1
ATOM 756 C CA . SER A 1 95 ? -12.352 15.378 17.426 1.00 39.09 95 SER A CA 1
ATOM 757 C C . SER A 1 95 ? -12.386 16.646 18.266 1.00 39.09 95 SER A C 1
ATOM 759 O O . SER A 1 95 ? -11.425 17.438 18.149 1.00 39.09 95 SER A O 1
#

pLDDT: mean 79.81, std 17.06, range [38.59, 96.81]

Radius of gyration: 14.09 Å; chains: 1; bounding box: 32×27×45 Å

Secondary structure (DSSP, 8-state):
------TT--HHHHHHHHHHH--TT-EEEEEEE-SSEEEEEEEEEEEE-SSEEEEEEEEETTEEEEEEEEHHHHHTTSEEEGGGHHHHHGGGG--

Sequence (95 aa):
MKQVSNPMMTPEKIKEVIKSSLKAGDRIHITKKSRKPINNCPAIFKSAYNHFIIIETRVNDNYKETNTISYSELYTGEIVIHELFDKLSSVESGS